Protein AF-A0A8E7PEW1-F1 (afdb_monomer)

Structure (mmCIF, N/CA/C/O backbone):
data_AF-A0A8E7PEW1-F1
#
_entry.id   AF-A0A8E7PEW1-F1
#
loop_
_atom_site.group_PDB
_atom_site.id
_atom_site.type_symbol
_atom_site.label_atom_id
_atom_site.label_alt_id
_atom_site.label_comp_id
_atom_site.label_asym_id
_atom_site.label_entity_id
_atom_site.label_seq_id
_atom_site.pdbx_PDB_ins_code
_atom_site.Cartn_x
_atom_site.Cartn_y
_atom_site.Cartn_z
_atom_site.occupancy
_atom_site.B_iso_or_equiv
_atom_site.auth_seq_id
_atom_site.auth_comp_id
_atom_site.auth_asym_id
_atom_site.auth_atom_id
_atom_site.pdbx_PDB_model_num
ATOM 1 N N . ASP A 1 1 ? 12.777 7.341 13.349 1.00 45.16 1 ASP A N 1
ATOM 2 C CA . ASP A 1 1 ? 12.044 8.474 12.772 1.00 45.16 1 ASP A CA 1
ATOM 3 C C . ASP A 1 1 ? 11.537 8.031 11.407 1.00 45.16 1 ASP A C 1
ATOM 5 O O . ASP A 1 1 ? 12.357 7.749 10.542 1.00 45.16 1 ASP A O 1
ATOM 9 N N . THR A 1 2 ? 10.237 7.781 11.259 1.00 63.84 2 THR A N 1
ATOM 10 C CA . THR A 1 2 ? 9.618 7.332 9.996 1.00 63.8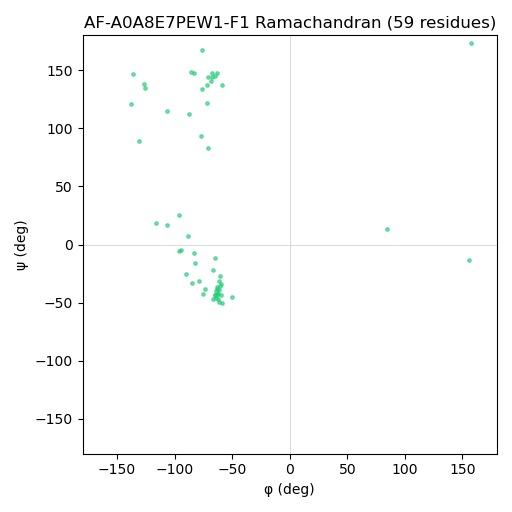4 2 THR A CA 1
ATOM 11 C C . THR A 1 2 ? 8.410 8.220 9.737 1.00 63.84 2 THR A C 1
ATOM 13 O O . THR A 1 2 ? 7.318 7.956 10.236 1.00 63.84 2 THR A O 1
ATOM 16 N N . THR A 1 3 ? 8.628 9.331 9.043 1.00 72.38 3 THR A N 1
ATOM 17 C CA . THR A 1 3 ? 7.593 10.324 8.746 1.00 72.38 3 THR A CA 1
ATOM 18 C C . THR 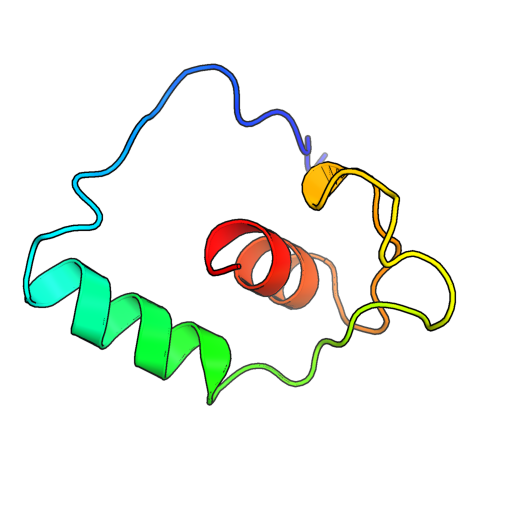A 1 3 ? 6.685 9.823 7.623 1.00 72.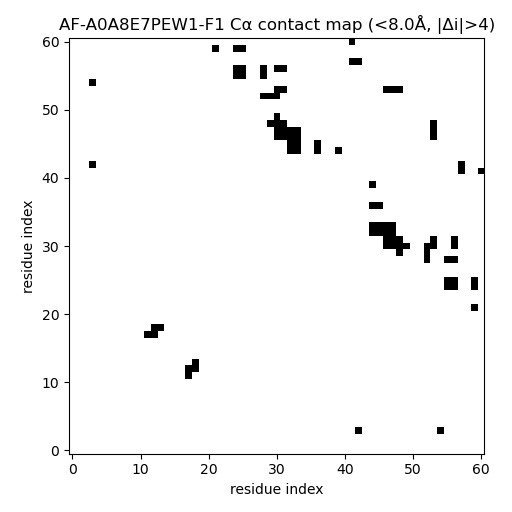38 3 THR A C 1
ATOM 20 O O . THR A 1 3 ? 7.167 9.345 6.601 1.00 72.38 3 THR A O 1
ATOM 23 N N . GLU A 1 4 ? 5.368 9.946 7.795 1.00 70.31 4 GLU A N 1
ATOM 24 C CA . GLU A 1 4 ? 4.352 9.494 6.823 1.00 70.31 4 GLU A CA 1
ATOM 25 C C . GLU A 1 4 ? 3.994 10.556 5.767 1.00 70.31 4 GLU A C 1
ATOM 27 O O . GLU A 1 4 ? 3.056 10.385 4.986 1.00 70.31 4 GLU A O 1
ATOM 32 N N . ASP A 1 5 ? 4.720 11.673 5.743 1.00 75.00 5 ASP A N 1
ATOM 33 C CA . ASP A 1 5 ? 4.482 12.742 4.783 1.00 75.00 5 ASP A CA 1
ATOM 34 C C . ASP A 1 5 ? 4.920 12.324 3.369 1.00 75.00 5 ASP A C 1
ATOM 36 O O . ASP A 1 5 ? 6.072 11.973 3.124 1.00 75.00 5 ASP A O 1
ATOM 40 N N . GLN A 1 6 ? 3.971 12.355 2.433 1.00 71.06 6 GLN A N 1
ATOM 41 C CA . GLN A 1 6 ? 4.181 12.047 1.012 1.00 71.06 6 GLN A CA 1
ATOM 42 C C . GLN A 1 6 ? 4.156 13.325 0.151 1.00 71.06 6 GLN A C 1
ATOM 44 O O . GLN A 1 6 ? 3.967 13.260 -1.068 1.00 71.06 6 GLN A O 1
ATOM 49 N N . SER A 1 7 ? 4.298 14.509 0.758 1.00 68.00 7 SER A N 1
ATOM 50 C CA . SER A 1 7 ? 4.236 15.775 0.033 1.00 68.00 7 SER A CA 1
ATOM 51 C C . SER A 1 7 ? 5.560 16.017 -0.711 1.00 68.00 7 SER A C 1
ATOM 53 O O . SER A 1 7 ? 6.534 16.519 -0.166 1.00 68.00 7 SER A O 1
ATOM 55 N N . GLY A 1 8 ? 5.642 15.610 -1.985 1.00 62.81 8 GLY A N 1
ATOM 56 C CA . GLY A 1 8 ? 6.808 15.960 -2.813 1.00 62.81 8 GLY A CA 1
ATOM 57 C C . GLY A 1 8 ? 7.142 15.062 -4.001 1.00 62.81 8 GLY A C 1
ATOM 58 O O . GLY A 1 8 ? 7.921 15.482 -4.853 1.00 62.81 8 GLY A O 1
ATOM 59 N N . ALA A 1 9 ? 6.560 13.865 -4.12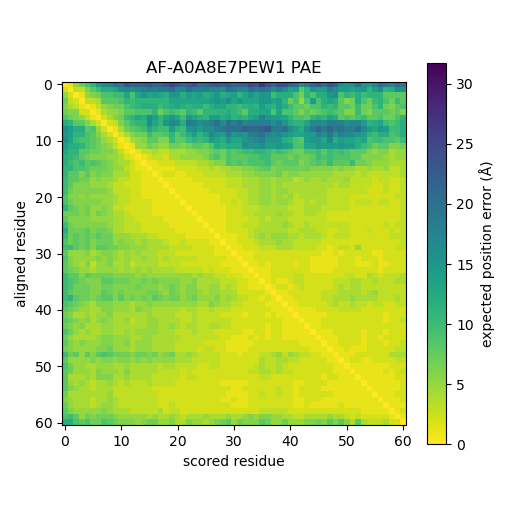0 1.00 63.06 9 ALA A N 1
ATOM 60 C CA . ALA A 1 9 ? 6.849 12.970 -5.241 1.00 63.06 9 ALA A CA 1
ATOM 61 C C . ALA A 1 9 ? 5.575 12.314 -5.784 1.00 63.06 9 ALA A C 1
ATOM 63 O O . ALA A 1 9 ? 4.869 11.601 -5.080 1.00 63.06 9 ALA A O 1
ATOM 64 N N . SER A 1 10 ? 5.285 12.544 -7.066 1.00 66.31 10 SER A N 1
ATOM 65 C CA . SER A 1 10 ? 4.278 11.787 -7.814 1.00 66.31 10 SER A CA 1
ATOM 66 C C . SER A 1 10 ? 4.993 10.857 -8.784 1.00 66.31 10 SER A C 1
ATOM 68 O O . SER A 1 10 ? 5.671 11.314 -9.702 1.00 66.31 10 SER A O 1
ATOM 70 N N . PHE A 1 11 ? 4.861 9.549 -8.579 1.00 72.38 11 PHE A N 1
ATOM 71 C CA . PHE A 1 11 ? 5.424 8.550 -9.484 1.00 72.38 11 PHE A CA 1
ATOM 72 C C . PHE A 1 11 ? 4.493 8.315 -10.677 1.00 72.38 11 PHE A C 1
ATOM 74 O O . PHE A 1 11 ? 3.267 8.378 -10.553 1.00 72.38 11 PHE A O 1
ATOM 81 N N . ALA A 1 12 ? 5.064 8.002 -11.843 1.00 77.06 12 ALA A N 1
ATOM 82 C CA . ALA A 1 12 ? 4.298 7.644 -13.033 1.00 77.06 12 ALA A CA 1
ATOM 83 C C . ALA A 1 12 ? 3.659 6.250 -12.869 1.00 77.06 12 ALA A C 1
ATOM 85 O O . ALA A 1 12 ? 4.185 5.236 -13.341 1.00 77.06 12 ALA A O 1
ATOM 86 N N . ARG A 1 13 ? 2.495 6.207 -12.203 1.00 80.00 13 ARG A N 1
ATOM 87 C CA . ARG A 1 13 ? 1.768 4.967 -11.880 1.00 80.00 13 ARG A CA 1
ATOM 88 C C . ARG A 1 13 ? 1.246 4.197 -13.103 1.00 80.00 13 ARG A C 1
ATOM 90 O O . ARG A 1 13 ? 0.811 3.056 -12.986 1.00 80.00 13 ARG A O 1
ATOM 97 N N . SER A 1 14 ? 1.280 4.809 -14.285 1.00 83.88 14 SER A N 1
ATOM 98 C CA . SER A 1 14 ? 0.835 4.209 -15.547 1.00 83.88 14 SER A CA 1
ATOM 99 C C . SER A 1 14 ? 1.879 3.304 -16.210 1.00 83.88 14 SER A C 1
ATOM 101 O O . SER A 1 14 ? 1.511 2.509 -17.080 1.00 83.88 14 SER A O 1
ATOM 103 N N . THR A 1 15 ? 3.150 3.392 -15.805 1.00 89.69 15 THR A N 1
ATOM 104 C CA . THR A 1 15 ? 4.246 2.609 -16.396 1.00 89.69 15 THR A CA 1
ATOM 105 C C . THR A 1 15 ? 4.114 1.115 -16.090 1.00 89.69 15 THR A C 1
ATOM 107 O O . THR A 1 15 ? 3.631 0.721 -15.027 1.00 89.69 15 THR A O 1
ATOM 110 N N . GLU A 1 16 ? 4.558 0.258 -17.012 1.00 91.56 16 GLU A N 1
ATOM 111 C CA . GLU A 1 16 ? 4.527 -1.198 -16.802 1.00 91.56 16 GLU A CA 1
ATOM 112 C C . GLU A 1 16 ? 5.407 -1.634 -15.626 1.00 91.56 16 GLU A C 1
ATOM 114 O O . GLU A 1 16 ? 4.991 -2.477 -14.832 1.00 91.56 16 GLU A O 1
ATOM 119 N N . GLY A 1 17 ? 6.573 -1.000 -15.456 1.00 90.06 17 GLY A N 1
ATOM 120 C CA . GLY A 1 17 ? 7.458 -1.251 -14.318 1.00 90.06 17 GLY A CA 1
ATOM 121 C C . GLY A 1 17 ? 6.783 -0.963 -12.976 1.00 90.06 17 GLY A C 1
ATOM 122 O O . GLY A 1 17 ? 6.862 -1.786 -12.066 1.00 90.06 17 GLY A O 1
ATOM 123 N N . TRP A 1 18 ? 6.045 0.149 -12.869 1.00 88.50 18 TRP A N 1
ATOM 124 C CA . TRP A 1 18 ? 5.287 0.453 -11.655 1.00 88.50 18 TRP A CA 1
ATOM 125 C C . TRP A 1 18 ? 4.176 -0.563 -11.394 1.00 88.50 18 TRP A C 1
ATOM 127 O O . TRP A 1 18 ? 4.033 -1.019 -10.268 1.00 88.50 18 TRP A O 1
ATOM 137 N N . LYS A 1 19 ? 3.419 -0.968 -12.422 1.00 90.56 19 LYS A N 1
ATOM 138 C CA . LYS A 1 19 ? 2.348 -1.972 -12.278 1.00 90.56 19 LYS A CA 1
ATOM 139 C C . LYS A 1 19 ? 2.872 -3.326 -11.799 1.00 90.56 19 LYS A C 1
ATOM 141 O O . LYS A 1 19 ? 2.202 -4.003 -11.022 1.00 90.56 19 LYS A O 1
ATOM 146 N N . ALA A 1 20 ? 4.039 -3.743 -12.288 1.00 92.50 20 ALA A N 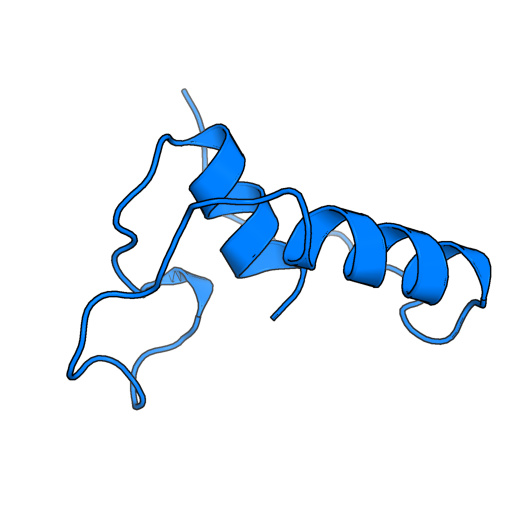1
ATOM 147 C CA . ALA A 1 20 ? 4.684 -4.970 -11.836 1.00 92.50 20 ALA A CA 1
ATOM 148 C C . ALA A 1 20 ? 5.138 -4.842 -10.375 1.00 92.50 20 ALA A C 1
ATOM 150 O O . ALA A 1 20 ? 4.835 -5.714 -9.561 1.00 92.50 20 ALA A O 1
ATOM 151 N N . LEU A 1 21 ? 5.798 -3.730 -10.036 1.00 91.25 21 LEU A N 1
ATOM 152 C CA . LEU A 1 21 ? 6.271 -3.459 -8.681 1.00 91.25 21 LEU A CA 1
ATOM 153 C C . LEU A 1 21 ? 5.119 -3.384 -7.673 1.00 91.25 21 LEU A C 1
ATOM 155 O O . LEU A 1 21 ? 5.172 -4.064 -6.654 1.00 91.25 21 LEU A O 1
ATOM 159 N N . SER A 1 22 ? 4.070 -2.611 -7.964 1.00 90.62 22 SER A N 1
ATOM 160 C CA . SER A 1 22 ? 2.925 -2.439 -7.065 1.00 90.62 22 SER A CA 1
ATOM 161 C C . SER A 1 22 ? 2.174 -3.749 -6.847 1.00 90.62 22 SER A C 1
ATOM 163 O O . SER A 1 22 ? 1.757 -4.043 -5.732 1.00 90.62 22 SER A O 1
ATOM 165 N N . ARG A 1 23 ? 2.067 -4.592 -7.883 1.00 92.06 23 ARG A N 1
ATOM 166 C CA . ARG A 1 23 ? 1.493 -5.935 -7.755 1.00 92.06 23 ARG A CA 1
ATOM 167 C C . ARG A 1 23 ? 2.312 -6.810 -6.810 1.00 92.06 23 ARG A C 1
ATOM 169 O O . ARG A 1 23 ? 1.730 -7.472 -5.959 1.00 92.06 23 ARG A O 1
ATOM 176 N N . VAL A 1 24 ? 3.637 -6.837 -6.959 1.00 94.31 24 VAL A N 1
ATOM 177 C CA . VAL A 1 24 ? 4.508 -7.620 -6.068 1.00 94.31 24 VAL A CA 1
ATOM 178 C C . VAL A 1 24 ? 4.431 -7.078 -4.643 1.00 94.31 24 VAL A C 1
ATOM 180 O O . VAL A 1 24 ? 4.239 -7.859 -3.720 1.00 94.31 24 VAL A O 1
ATOM 183 N N . ALA A 1 25 ? 4.503 -5.758 -4.464 1.00 91.50 25 ALA A N 1
ATOM 184 C CA . ALA A 1 25 ? 4.396 -5.119 -3.157 1.00 91.50 25 ALA A CA 1
ATOM 185 C C . ALA A 1 25 ? 3.049 -5.397 -2.471 1.00 91.50 25 ALA A C 1
ATOM 187 O O . ALA A 1 25 ? 3.030 -5.597 -1.265 1.00 91.50 25 ALA A O 1
ATOM 188 N N . ALA A 1 26 ? 1.942 -5.473 -3.215 1.00 89.50 26 ALA A N 1
ATOM 189 C CA . ALA A 1 26 ? 0.640 -5.839 -2.661 1.00 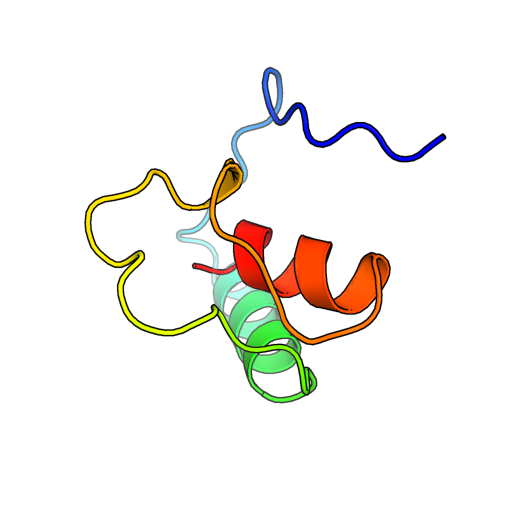89.50 26 ALA A CA 1
ATOM 190 C C . ALA A 1 26 ? 0.529 -7.339 -2.322 1.00 89.50 26 ALA A C 1
ATOM 192 O O . ALA A 1 26 ? -0.065 -7.697 -1.312 1.00 89.50 26 ALA A O 1
ATOM 193 N N . LEU A 1 27 ? 1.096 -8.232 -3.145 1.00 92.94 27 LEU A N 1
ATOM 194 C CA . LEU A 1 27 ? 1.014 -9.687 -2.935 1.00 92.94 27 LEU A CA 1
ATOM 195 C C . LEU A 1 27 ? 1.994 -10.211 -1.875 1.00 92.94 27 LEU A C 1
ATOM 197 O O . LEU A 1 27 ? 1.716 -11.212 -1.218 1.00 92.94 27 LEU A O 1
ATOM 201 N N . CYS A 1 28 ? 3.153 -9.572 -1.736 1.00 94.50 28 CYS A N 1
ATOM 202 C CA . CYS A 1 28 ? 4.218 -9.963 -0.813 1.00 94.50 28 CYS A CA 1
ATOM 203 C C . CYS A 1 28 ? 4.165 -9.188 0.511 1.00 94.50 28 CYS A C 1
ATOM 205 O O . CYS A 1 28 ? 5.194 -9.030 1.162 1.00 94.50 28 CYS A O 1
ATOM 207 N N . ASN A 1 29 ? 2.987 -8.706 0.900 1.00 94.50 29 ASN A N 1
ATOM 208 C CA . ASN A 1 29 ? 2.778 -7.923 2.108 1.00 94.50 29 ASN A CA 1
ATOM 209 C C . ASN A 1 29 ? 1.677 -8.567 2.955 1.00 94.50 29 ASN A C 1
ATOM 211 O O . ASN A 1 29 ? 0.653 -8.993 2.420 1.00 94.50 29 ASN A O 1
ATOM 215 N N . ARG A 1 30 ? 1.910 -8.687 4.265 1.00 95.44 30 ARG A N 1
ATOM 216 C CA . ARG A 1 30 ? 0.926 -9.239 5.209 1.00 95.44 30 ARG A CA 1
ATOM 217 C C . ARG A 1 30 ? 0.114 -8.159 5.912 1.00 95.44 30 ARG A C 1
ATOM 219 O O . ARG A 1 30 ? -0.800 -8.503 6.656 1.00 95.44 30 ARG A O 1
ATOM 226 N N . ALA A 1 31 ? 0.445 -6.889 5.694 1.00 96.00 31 ALA A N 1
ATOM 227 C CA . ALA A 1 31 ? -0.269 -5.788 6.301 1.00 96.00 31 ALA A CA 1
ATOM 228 C C . ALA A 1 31 ? -1.697 -5.643 5.770 1.00 96.00 31 ALA A C 1
ATOM 230 O O . ALA A 1 31 ? -1.961 -5.794 4.578 1.00 96.00 31 ALA A O 1
ATOM 231 N N . GLU A 1 32 ? -2.605 -5.259 6.662 1.00 95.25 32 GLU A N 1
ATOM 232 C CA . GLU A 1 32 ? -4.008 -4.986 6.345 1.00 95.25 32 GLU A CA 1
ATOM 233 C C . GLU A 1 32 ? -4.497 -3.711 7.042 1.00 95.25 32 GLU A C 1
ATOM 235 O O . GLU A 1 32 ? -4.086 -3.402 8.165 1.00 95.25 32 GLU A O 1
ATOM 240 N N . PHE A 1 33 ? -5.398 -2.965 6.398 1.00 95.81 33 PHE A N 1
ATOM 241 C CA . PHE A 1 33 ? -6.087 -1.856 7.059 1.00 95.81 33 PHE A CA 1
ATOM 242 C C . PHE A 1 33 ? -7.036 -2.388 8.132 1.00 95.81 33 PHE A C 1
ATOM 244 O O . PHE A 1 33 ? -7.747 -3.371 7.916 1.00 95.81 33 PHE A O 1
ATOM 251 N N . LYS A 1 34 ? -7.110 -1.703 9.276 1.00 95.62 34 LYS A N 1
ATOM 252 C CA . LYS A 1 34 ? -8.128 -2.017 10.283 1.00 95.62 34 LYS A CA 1
ATOM 253 C C . LYS A 1 34 ? -9.531 -1.739 9.734 1.00 95.62 34 LYS A C 1
ATOM 255 O O . LYS A 1 34 ? -9.757 -0.782 8.993 1.00 95.62 34 LYS A O 1
ATOM 260 N N . THR A 1 35 ? -10.490 -2.566 10.138 1.00 95.50 35 THR A N 1
ATOM 261 C CA . THR A 1 35 ? -11.898 -2.459 9.725 1.00 95.50 35 THR A CA 1
ATOM 262 C C . THR A 1 35 ? -12.544 -1.152 10.192 1.00 95.50 35 THR A C 1
ATOM 264 O O . THR A 1 35 ? -12.240 -0.681 11.290 1.00 95.50 35 THR A O 1
ATOM 267 N N . GLY A 1 36 ? -13.494 -0.608 9.421 1.00 95.75 36 GLY A N 1
ATOM 268 C CA . GLY A 1 36 ? -14.276 0.573 9.816 1.00 95.75 36 GLY A CA 1
ATOM 269 C C . GLY A 1 36 ? -13.603 1.918 9.523 1.00 95.75 36 GLY A C 1
ATOM 270 O O . GLY A 1 36 ? -14.030 2.949 10.044 1.00 95.75 36 GLY A O 1
ATOM 271 N N . GLN A 1 37 ? -12.538 1.920 8.717 1.00 95.44 37 GLN A N 1
ATOM 272 C CA . GLN A 1 37 ? -11.766 3.111 8.341 1.00 95.44 37 GLN A CA 1
ATOM 273 C C . GLN A 1 37 ? -11.835 3.419 6.835 1.00 95.44 37 GLN A C 1
ATOM 275 O O . GLN A 1 37 ? -11.024 4.176 6.298 1.00 95.44 37 GLN A O 1
ATOM 280 N N . GLU A 1 38 ? -12.823 2.869 6.129 1.00 93.75 38 GLU A N 1
ATOM 281 C CA . GLU A 1 38 ? -12.988 2.989 4.676 1.00 93.75 38 GLU A CA 1
ATOM 282 C C . GLU A 1 38 ? -13.183 4.454 4.248 1.00 93.75 38 GLU A C 1
ATOM 284 O O . GLU A 1 38 ? -12.710 4.869 3.192 1.00 93.75 38 GLU A O 1
ATOM 289 N N . ASN A 1 39 ? -13.798 5.265 5.115 1.00 94.06 39 ASN A N 1
ATOM 290 C CA . ASN A 1 39 ? -14.030 6.696 4.893 1.00 94.06 39 ASN A CA 1
ATOM 291 C C . ASN A 1 39 ? -12.828 7.589 5.257 1.00 94.06 39 ASN A C 1
ATOM 293 O O . ASN A 1 39 ? -12.860 8.795 5.014 1.00 94.06 39 ASN A O 1
ATOM 297 N N . MET A 1 40 ? -11.776 7.034 5.866 1.00 94.12 40 MET A N 1
ATOM 298 C CA . MET A 1 40 ? -10.566 7.782 6.208 1.00 94.12 40 MET A CA 1
ATOM 299 C C . MET A 1 40 ? -9.603 7.822 5.021 1.00 94.12 40 MET A C 1
ATOM 301 O O . MET A 1 40 ? -9.504 6.868 4.248 1.00 94.12 40 MET A O 1
ATOM 305 N N . ALA A 1 41 ? -8.847 8.916 4.909 1.00 92.38 41 ALA A N 1
ATOM 306 C CA . ALA A 1 41 ? -7.747 9.009 3.954 1.00 92.38 41 ALA A CA 1
ATOM 307 C C . ALA A 1 41 ? -6.713 7.903 4.221 1.00 92.38 41 ALA A C 1
ATOM 309 O O . ALA A 1 41 ? -6.348 7.686 5.375 1.00 92.38 41 ALA A O 1
ATOM 310 N N . ILE A 1 42 ? -6.212 7.258 3.162 1.00 91.50 42 ILE A N 1
ATOM 311 C CA . ILE A 1 42 ? -5.325 6.078 3.224 1.00 91.50 42 ILE A CA 1
ATOM 312 C C . ILE A 1 42 ? -4.136 6.290 4.170 1.00 91.50 42 ILE A C 1
ATOM 314 O O . ILE A 1 42 ? -3.878 5.456 5.034 1.00 91.50 42 ILE A O 1
ATOM 318 N N . LEU A 1 43 ? -3.474 7.450 4.092 1.00 91.56 43 LEU A N 1
ATOM 319 C CA . LEU A 1 43 ? -2.326 7.775 4.949 1.00 91.56 43 LEU A CA 1
ATOM 320 C C . LEU A 1 43 ? -2.666 7.789 6.447 1.00 91.56 43 LEU A C 1
ATOM 322 O O . LEU A 1 43 ? -1.806 7.503 7.273 1.00 91.56 43 LEU A O 1
ATOM 326 N N . LYS A 1 44 ? -3.923 8.076 6.798 1.00 91.56 44 LYS A N 1
ATOM 327 C CA . LYS A 1 44 ? -4.414 8.137 8.181 1.00 91.56 44 LYS A CA 1
ATOM 328 C C . LYS A 1 44 ? -5.044 6.832 8.663 1.00 91.56 44 LYS A C 1
ATOM 330 O O . LYS A 1 44 ? -5.444 6.775 9.821 1.00 91.56 44 LYS A O 1
ATOM 335 N N . ARG A 1 45 ? -5.184 5.820 7.800 1.00 94.88 45 ARG A N 1
ATOM 336 C CA . ARG A 1 45 ? -5.713 4.519 8.215 1.00 94.88 45 ARG A CA 1
ATOM 337 C C . ARG A 1 45 ? -4.682 3.793 9.074 1.00 94.88 45 ARG A C 1
ATOM 339 O O . ARG A 1 45 ? -3.490 3.774 8.755 1.00 94.88 45 ARG A O 1
ATOM 346 N N . ASP A 1 46 ? -5.155 3.189 10.150 1.00 95.06 46 ASP A N 1
ATOM 347 C CA . ASP A 1 46 ? -4.402 2.245 10.955 1.00 95.06 46 ASP A CA 1
ATOM 348 C C . ASP A 1 46 ? -4.216 0.936 10.196 1.00 95.06 46 ASP A C 1
ATOM 350 O O . ASP A 1 46 ? -5.112 0.451 9.500 1.00 95.06 46 ASP A O 1
ATOM 354 N N . VAL A 1 47 ? -3.049 0.335 10.397 1.00 95.81 47 VAL A N 1
ATOM 355 C CA . VAL A 1 47 ? -2.639 -0.898 9.736 1.00 95.81 47 VAL A CA 1
ATOM 356 C C . VAL A 1 47 ? -2.224 -1.922 10.790 1.00 95.81 47 VAL A C 1
ATOM 358 O O . VAL A 1 47 ? -1.562 -1.574 11.768 1.00 95.81 47 VAL A O 1
ATOM 361 N N . ASN A 1 48 ? -2.617 -3.181 10.602 1.00 96.50 48 ASN A N 1
ATOM 362 C CA . ASN A 1 48 ? -2.023 -4.317 11.301 1.00 96.50 48 ASN A CA 1
ATOM 363 C C . ASN A 1 48 ? -0.819 -4.788 10.479 1.00 96.50 48 ASN A C 1
ATOM 365 O O . ASN A 1 48 ? -1.008 -5.272 9.372 1.00 96.50 48 ASN A O 1
ATOM 369 N N . GLY A 1 49 ? 0.401 -4.622 10.983 1.00 92.00 49 GLY A N 1
ATOM 370 C CA . GLY A 1 49 ? 1.641 -4.958 10.274 1.00 92.00 49 GLY A CA 1
ATOM 371 C C . GLY A 1 49 ? 2.821 -4.174 10.842 1.00 92.00 49 GLY A C 1
ATOM 372 O O . GLY A 1 49 ? 2.628 -3.309 11.703 1.00 92.00 49 GLY A O 1
ATOM 373 N N . ASP A 1 50 ? 4.041 -4.469 10.393 1.00 93.69 50 ASP A N 1
ATOM 374 C CA . ASP A 1 50 ? 5.191 -3.640 10.763 1.00 93.69 50 ASP A CA 1
ATOM 375 C C . ASP A 1 50 ? 5.217 -2.312 9.981 1.00 93.69 50 ASP A C 1
ATOM 377 O O . ASP A 1 50 ? 4.484 -2.114 9.011 1.00 93.69 50 ASP A O 1
ATOM 381 N N . ALA A 1 51 ? 6.055 -1.368 10.415 1.00 91.69 51 ALA A N 1
ATOM 382 C CA . ALA A 1 51 ? 6.104 -0.028 9.829 1.00 91.69 51 ALA A CA 1
ATOM 383 C C . ALA A 1 51 ? 6.453 -0.024 8.326 1.00 91.69 51 ALA A C 1
ATOM 385 O O . ALA A 1 51 ? 5.951 0.819 7.582 1.00 91.69 51 ALA A O 1
ATOM 386 N N . SER A 1 52 ? 7.297 -0.952 7.868 1.00 92.31 52 SER A N 1
ATOM 387 C CA . SER A 1 52 ? 7.696 -1.064 6.463 1.00 92.31 52 SER A CA 1
ATOM 388 C C . SER A 1 52 ? 6.586 -1.666 5.602 1.00 92.31 52 SER A C 1
ATOM 390 O O . SER A 1 52 ? 6.267 -1.125 4.541 1.00 92.31 52 SER A O 1
ATOM 392 N N . GLU A 1 53 ? 5.925 -2.712 6.097 1.00 92.38 53 GLU A N 1
ATOM 393 C CA . GLU A 1 53 ? 4.750 -3.317 5.467 1.00 92.38 53 GLU A CA 1
ATOM 394 C C . GLU A 1 53 ? 3.581 -2.320 5.377 1.00 92.38 53 GLU A C 1
ATOM 396 O O . GLU A 1 53 ? 2.946 -2.185 4.328 1.00 92.38 53 GLU A O 1
ATOM 401 N N . ALA A 1 54 ? 3.338 -1.547 6.439 1.00 93.25 54 ALA A N 1
ATOM 402 C CA . ALA A 1 54 ? 2.309 -0.513 6.459 1.00 93.25 54 ALA A CA 1
ATOM 403 C C . ALA A 1 54 ? 2.591 0.621 5.466 1.00 93.25 54 ALA A C 1
ATOM 405 O O . ALA A 1 54 ? 1.675 1.086 4.783 1.00 93.25 54 ALA A O 1
ATOM 406 N N . ALA A 1 55 ? 3.852 1.044 5.344 1.00 90.62 55 ALA A N 1
ATOM 407 C CA . ALA A 1 55 ? 4.246 2.051 4.366 1.00 90.62 55 ALA A CA 1
ATOM 408 C C . ALA A 1 55 ? 4.008 1.567 2.927 1.00 90.62 55 ALA A C 1
ATOM 410 O O . ALA A 1 55 ? 3.478 2.319 2.108 1.00 90.62 55 ALA A O 1
ATOM 411 N N . LEU A 1 56 ? 4.340 0.306 2.622 1.00 91.81 56 LEU A N 1
ATOM 412 C CA . LEU A 1 56 ? 4.088 -0.287 1.304 1.00 91.81 56 LEU A CA 1
ATOM 413 C C . LEU A 1 56 ? 2.593 -0.399 0.999 1.00 91.81 56 LEU A C 1
ATOM 415 O O . LEU A 1 56 ? 2.183 -0.046 -0.107 1.00 91.81 56 LEU A O 1
ATOM 419 N N . LEU A 1 57 ? 1.787 -0.829 1.975 1.00 92.94 57 LEU A N 1
ATOM 420 C CA . LEU A 1 57 ? 0.335 -0.925 1.830 1.00 92.94 57 LEU A CA 1
ATOM 421 C C . LEU A 1 57 ? -0.271 0.446 1.499 1.00 92.94 57 LEU A C 1
ATOM 423 O O . LEU A 1 57 ? -0.962 0.586 0.498 1.00 92.94 57 LEU A O 1
ATOM 427 N N . LYS A 1 58 ? 0.073 1.486 2.269 1.00 91.12 58 LYS A N 1
ATOM 428 C CA . LYS A 1 58 ? -0.404 2.863 2.044 1.00 91.12 58 LYS A CA 1
ATOM 429 C C . LYS A 1 58 ? 0.115 3.503 0.748 1.00 91.12 58 LYS A C 1
ATOM 431 O O . LYS A 1 58 ? -0.459 4.484 0.290 1.00 91.12 58 LYS A O 1
ATOM 436 N N . CYS A 1 59 ? 1.227 3.015 0.197 1.00 89.50 59 CYS A N 1
ATOM 437 C CA . CYS A 1 59 ? 1.828 3.542 -1.032 1.00 89.50 59 CYS A CA 1
ATOM 438 C C . CYS A 1 59 ? 1.203 2.937 -2.304 1.00 89.50 59 CYS A C 1
ATOM 440 O O . CYS A 1 59 ? 1.142 3.605 -3.346 1.00 89.50 59 CYS A O 1
ATOM 442 N N . CYS A 1 60 ? 0.788 1.668 -2.225 1.00 85.81 60 CYS A N 1
ATOM 443 C CA . CYS A 1 60 ? 0.280 0.899 -3.361 1.00 85.81 60 CYS A CA 1
ATOM 444 C C . CYS A 1 60 ? -1.239 1.009 -3.562 1.00 85.81 60 CYS A C 1
ATOM 446 O O . CYS A 1 60 ? -1.677 0.822 -4.699 1.00 85.81 60 CYS A O 1
ATOM 448 N N . ASP A 1 61 ? -1.996 1.303 -2.500 1.00 81.50 61 ASP A N 1
ATOM 449 C CA . ASP A 1 61 ? -3.446 1.589 -2.503 1.00 81.50 61 ASP A CA 1
ATOM 450 C C . ASP A 1 61 ? -3.723 3.084 -2.769 1.00 81.50 61 ASP A C 1
ATOM 452 O O . ASP A 1 61 ? -4.573 3.402 -3.634 1.00 81.50 61 ASP A O 1
#

Secondary structure (DSSP, 8-state):
------TT----TTSHHHHHHHHHHHHT---EEPTT-TTS-GGGS-EES-HHHHHHHHHH-

Mean predicted aligned error: 5.12 Å

Solvent-accessible surface area (backbone atoms only — not comparable to full-atom values): 4014 Å² total; per-residue (Å²): 140,84,80,86,78,70,89,85,73,85,76,72,70,84,40,69,69,44,50,52,49,41,51,49,56,61,71,77,42,86,40,43,73,52,86,93,41,85,90,47,59,63,85,74,47,59,56,53,61,54,77,68,41,37,50,49,52,54,70,64,108

Organism: NCBI:txid1198008

pLDDT: mean 87.21, std 10.94, range [45.16, 96.5]

Sequence (61 aa):
DTTEDQSGASFARSTEGWKALSRVAALCNRAEFKTGQENMAILKRDVNGDASEAALLKCCD

InterPro domains:
  IPR023299 P-type ATPase, cytoplasmic domain N [G3DSA:3.40.1110.10] (1-60)
  IPR023299 P-type ATPase, cytoplasmic domain N [SSF81660] (2-60)
  IPR050510 Cation transport ATPase (P-type) [PTHR43294] (2-60)

Foldseek 3Di:
DDDLDPPDDDDPCVDPVNVVVLVCLVVVAPKDFDPPCPVPQLSPTDIDHDPVSSSSSSVSD

Radius of gyration: 12.12 Å; Cα contacts (8 Å, |Δi|>4): 47; chains: 1; bounding box: 26×26×30 Å

Nearest PDB structures (foldseek):
  8d3u-assembly1_A  TM=8.200E-01  e=1.316E-05  Homo sapiens
  7x22-assembly1_A  TM=7.939E-01  e=1.017E-05  Rattus norveg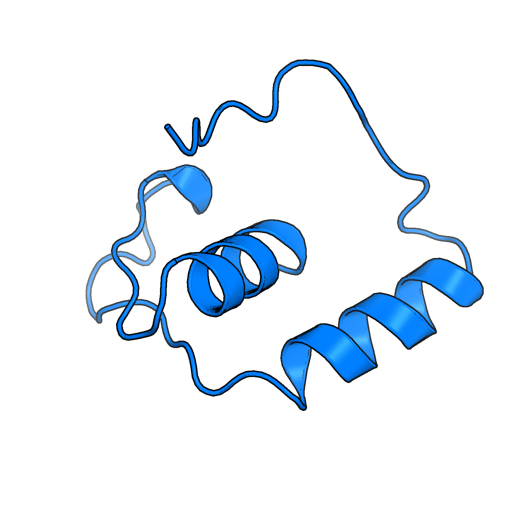icus
  7efn-assembly1_A  TM=8.319E-01  e=3.246E-05  Sus scrofa
  7x21-assembly1_A  TM=7.963E-01  e=1.704E-05  Rattus norvegicus
  7x24-assembly1_A  TM=7.744E-01  e=8.006E-05  Rattus norvegicus

=== Feature glossary ===
Legend for the data blocks above and below:

— What the protein is —

Sequence gives the chain of amino acids in standard one-letter code (A=alanine, C=cysteine, …, Y=tyrosine), read N→C. It is the only feature that is directly encoded by the gene; all structural features are derived from the folded form of this sequence.

The annotation block draws on four external resources. InterPro: which protein families and domains the sequence belongs to. GO: standardized terms for what the protein does, what process it participates in, and where in the cell it acts. CATH: which structural fold it has in the CATH hierarchy. Organism: the species of origin.

— Where its atoms are —

Atomic coordinates in PDBx/mmCIF format — the same representation the Protein Data Bank distributes. Each line of the _atom_site loop places one backbone atom in Cartesian space (units: ångströms, origin: arbitrary).

Six rendered views show the 3D structure from the faces of a cube — i.e. along ±x, ±y, ±z. Rendering representation is drawn randomly per protein from cartoon (secondary-structure ribbons), sticks (backbone bonds), or molecular surface; coloring is either N→C rainbow (blue at the N-terminus through red at the C-terminus) or one color per chain.

— Local backbone conformation —

DSSP 8-state secondary structure assigns each residue one of H (α-helix), G (3₁₀-helix), I (π-helix), E (extended β-strand), B (isolated β-bridge), T (hydrogen-bonded turn), S (bend), or '-' (coil). The assignment is computed from backbone hydrogen-bond geometry via the Kabsch–Sander algorithm.

P-SEA three-state annotation labels each residue as helix, strand, or coil based purely on the geometry of the Cα trace. It serves as a fallback when the full backbone (and thus DSSP) is unavailable.

φ (phi) and ψ (psi) are the two rotatable backbone dihedrals per residue: φ is the C(i-1)–N–Cα–C torsion, ψ is the N–Cα–C–N(i+1) torsion, both in degrees on (−180°,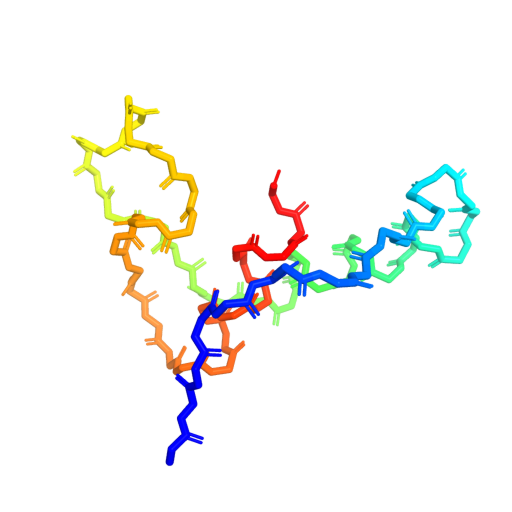 180°]. α-helical residues cluster near (−60°, −45°); β-strand residues near (−120°, +130°). A Ramachandran plot is simply a scatter of (φ, ψ) for every residue.

— Global shape and packing —

Radius of gyration (Rg) is the root-mean-square distance of Cα atoms from their centroid — a single number for overall size and compactness. A globular domain of N residues has Rg ≈ 2.2·N^0.38 Å; an extended or disordered chain has a much larger Rg. The Cα contact count is the number of residue pairs whose Cα atoms are within 8 Å and are more than four positions apart in sequence — a standard proxy for tertiary packing density. The bounding box is the smallest axis-aligned box enclosing all Cα atoms.

Accessible surface area quantifies burial. A residue with SASA near zero is packed into the hydrophobic core; one with SASA >100 Å² sits on the surface. Computed here via the Shrake–Rupley numerical algorithm with a 1.4 Å probe.

The contact map is a binary N×N matrix image: pixel (i, j) is dark where Cα_i and Cα_j are within 8 Å and |i−j|>4. Because the |i−j|>4 filter removes local helical contacts, off-diagonal stripes parallel to the main diagonal indicate parallel β-sheets; stripes perpendicular to it indicate antiparallel β-sheets. The Ramachandran plot scatters every residue's (φ, ψ) pair against the sterically allowed regions. The PAE heatmap renders the predicted-aligned-error matrix.

— Structural neighborhood —

A 3Di character summarizes, for each residue, the relative orientation of the Cα frame of its nearest spatial neighbor. Because it encodes fold topology rather than chemistry, 3Di alignments detect remote structural similarity that sequence alignment misses.

Structural nearest neighbors (via Foldseek easy-search vs the PDB). Reported per hit: target PDB id, E-value, and alignment TM-score. A TM-score above ~0.5 is the conventional threshold for 'same fold'.

— Confidence and disorder —

For AlphaFold models, the B-factor field carries pLDDT — the model's own estimate of local accuracy on a 0–100 scale. Regions with pLDDT<50 should be treated as essentially unmodeled; they often correspond to intrinsically disordered segments.

B-factor (Debye–Waller factor) reflects atomic displacement in the crystal lattice. It is an experimental observable (units Å²), not a prediction; low values mean the atom is pinned down, high values mean it moves or is heterogeneous across the crystal.

Predicted Aligned Error (PAE) is an A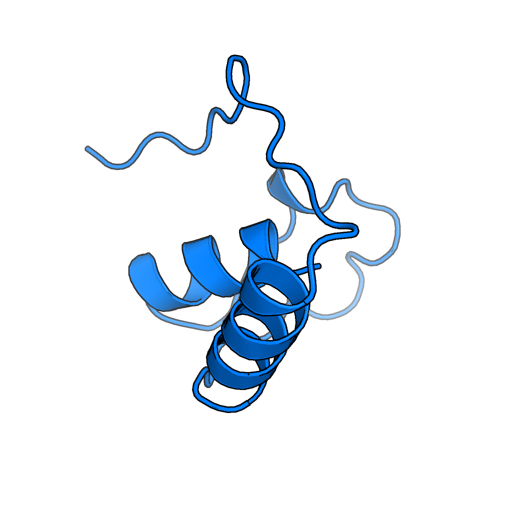lphaFold confidence matrix: entry (i, j) is the expected error in the position of residue j, in ångströms, when the prediction is superimposed on the true structure at residue i. Low PAE within a block of residues means that block is internally rigid and well-predicted; high PAE between two blocks means their relative placement is uncertain even if each block individually is confident.